Protein AF-A0A4V2UTV0-F1 (afdb_monomer_lite)

Radius of gyration: 15.79 Å; chains: 1; bounding box: 47×32×45 Å

pLDDT: mean 81.03, std 14.26, range [37.81, 92.38]

Secondary structure (DSSP, 8-state):
----PPPPPPHHHHHHHHHHHHHT-EEEEEEE-SSSSEEEEEEEEEEEEEETTEEEEEETTS-EEEGGGEEEETTEE-TTHHHHHHHHHTTTTSS-----

Sequence (100 aa):
MTSDDYLPVPWDFREVLDEAIQKGVSGRIHYFSPEPQVERVEGRVDALKKETSGEYLLTDKGEKVRLDKIITLFGKPGPAFDDYESYGNACMNCHDDEDD

Foldseek 3Di:
DPPLAEDDWDPVVVVVLVVQQVVQDWAKWWFQDPPRDIDIDTFGFPDWDQDPRAIWTAGPVRDTGGQCGTCDDRNHGGNCVVVVVVVVVVVVPPPPDDDD

Organism: NCBI:txid496056

Structure (mmCIF, N/CA/C/O backbone):
data_AF-A0A4V2UTV0-F1
#
_entry.id   AF-A0A4V2UTV0-F1
#
loop_
_atom_site.group_PDB
_atom_site.id
_atom_site.type_symbol
_atom_site.label_atom_id
_atom_site.label_alt_id
_atom_site.label_comp_id
_atom_site.label_asym_id
_atom_site.label_entity_id
_atom_site.label_seq_id
_atom_site.pdbx_PDB_ins_code
_atom_site.Cartn_x
_atom_site.Cartn_y
_atom_site.Cartn_z
_atom_site.occupancy
_atom_site.B_iso_or_equiv
_atom_site.auth_seq_id
_atom_site.auth_comp_id
_atom_site.auth_asym_id
_atom_site.auth_atom_id
_atom_site.pdbx_PDB_model_num
ATOM 1 N N . MET A 1 1 ? 12.281 19.492 -8.344 1.00 37.81 1 MET A N 1
ATOM 2 C CA . MET A 1 1 ? 10.814 19.539 -8.184 1.00 37.81 1 MET A CA 1
ATOM 3 C C . MET A 1 1 ? 10.315 18.113 -8.316 1.00 37.81 1 MET A C 1
ATOM 5 O O . M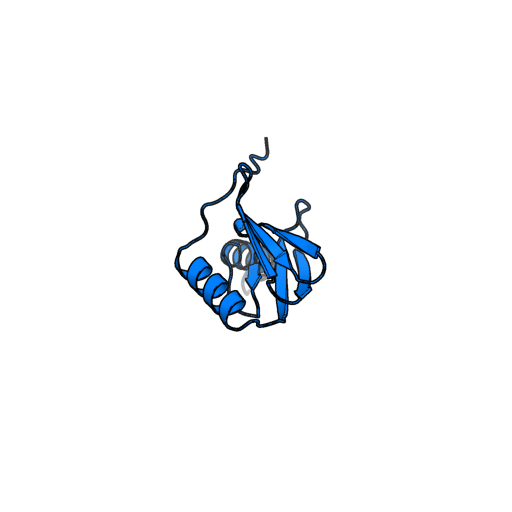ET A 1 1 ? 10.008 17.683 -9.415 1.00 37.81 1 MET A O 1
ATOM 9 N N . THR A 1 2 ? 10.364 17.333 -7.240 1.00 42.66 2 THR A N 1
ATOM 10 C CA . THR A 1 2 ? 9.761 15.997 -7.228 1.00 42.66 2 THR A CA 1
ATOM 11 C C . THR A 1 2 ? 8.328 16.186 -6.773 1.00 42.66 2 THR A C 1
ATOM 13 O O . THR A 1 2 ? 8.062 16.320 -5.582 1.00 42.66 2 THR A O 1
ATOM 16 N N . SER A 1 3 ? 7.437 16.326 -7.748 1.00 50.81 3 SER A N 1
ATOM 17 C CA . SER A 1 3 ? 6.000 16.231 -7.535 1.00 50.81 3 SER A CA 1
ATOM 18 C C . SER A 1 3 ? 5.714 14.848 -6.957 1.00 50.81 3 SER A C 1
ATOM 20 O O . SER A 1 3 ? 5.660 13.865 -7.688 1.00 50.81 3 SER A O 1
ATOM 22 N N . ASP A 1 4 ? 5.597 14.761 -5.633 1.00 65.56 4 ASP A N 1
ATOM 23 C CA . ASP A 1 4 ? 5.047 13.601 -4.924 1.00 65.56 4 ASP A CA 1
ATOM 24 C C . ASP A 1 4 ? 3.516 13.605 -5.077 1.00 65.56 4 ASP A C 1
ATOM 26 O O . ASP A 1 4 ? 2.753 13.543 -4.116 1.00 65.56 4 ASP A O 1
ATOM 30 N N . ASP A 1 5 ? 3.074 13.794 -6.318 1.00 73.12 5 ASP A N 1
ATOM 31 C CA . ASP A 1 5 ? 1.676 13.804 -6.691 1.00 73.12 5 ASP A CA 1
ATOM 32 C C . ASP A 1 5 ? 1.179 12.361 -6.675 1.00 73.12 5 ASP A C 1
ATOM 34 O O . ASP A 1 5 ? 1.801 11.444 -7.218 1.00 73.12 5 ASP A O 1
ATOM 38 N N . TYR A 1 6 ? 0.058 12.157 -5.994 1.00 77.56 6 TYR A N 1
ATOM 39 C CA . TYR A 1 6 ? -0.531 10.841 -5.828 1.00 77.56 6 TYR A CA 1
ATOM 40 C C . TYR A 1 6 ? -0.972 10.270 -7.179 1.00 77.56 6 TYR A C 1
ATOM 42 O O . TYR A 1 6 ? -1.783 10.877 -7.884 1.00 77.56 6 TYR A O 1
ATOM 50 N N . LEU A 1 7 ? -0.473 9.078 -7.516 1.00 79.44 7 LEU A N 1
ATOM 51 C CA . LEU A 1 7 ? -0.883 8.380 -8.729 1.00 79.44 7 LEU A CA 1
ATOM 52 C C . LEU A 1 7 ? -2.206 7.635 -8.505 1.00 79.44 7 LEU A C 1
ATOM 54 O O . LEU A 1 7 ? -2.385 6.982 -7.471 1.00 79.44 7 LEU A O 1
ATOM 58 N N . PRO A 1 8 ? -3.144 7.706 -9.466 1.00 80.25 8 PRO A N 1
ATOM 59 C CA . PRO A 1 8 ? -4.406 6.995 -9.365 1.00 80.25 8 PRO A CA 1
ATOM 60 C C . PRO A 1 8 ? -4.159 5.486 -9.338 1.00 80.25 8 PRO A C 1
ATOM 62 O O . PRO A 1 8 ? -3.546 4.913 -10.235 1.00 80.25 8 PRO A O 1
ATOM 65 N N . VAL A 1 9 ? -4.673 4.842 -8.297 1.00 84.44 9 VAL A N 1
ATOM 66 C CA . VAL A 1 9 ? -4.551 3.397 -8.111 1.00 84.44 9 VAL A CA 1
ATOM 67 C C . VAL A 1 9 ? -5.533 2.655 -9.027 1.00 84.44 9 VAL A C 1
ATOM 69 O O . VAL A 1 9 ? -6.719 3.005 -9.032 1.00 84.44 9 VAL A O 1
ATOM 72 N N . PRO A 1 10 ? -5.082 1.620 -9.761 1.00 85.00 10 PRO A N 1
ATOM 73 C CA . PRO A 1 10 ? -5.935 0.844 -10.657 1.00 85.00 10 PRO A CA 1
ATOM 74 C C . PRO A 1 10 ? -7.063 0.119 -9.912 1.00 85.00 10 PRO A C 1
ATOM 76 O O . PRO A 1 10 ? -6.932 -0.256 -8.743 1.00 85.00 10 PRO A O 1
ATOM 79 N N . TRP A 1 11 ? -8.183 -0.091 -10.610 1.00 84.56 11 TRP A N 1
ATOM 80 C CA . TRP A 1 11 ? -9.383 -0.712 -10.042 1.00 84.56 11 TRP A CA 1
ATOM 81 C C . TRP A 1 11 ? -9.134 -2.168 -9.603 1.00 84.56 11 TRP A C 1
ATOM 83 O O . TRP A 1 11 ? -9.565 -2.537 -8.515 1.00 84.56 11 TRP A O 1
ATOM 93 N N . ASP A 1 12 ? -8.347 -2.938 -10.367 1.00 84.94 12 ASP A N 1
ATOM 94 C CA . ASP A 1 12 ? -7.948 -4.312 -10.025 1.00 84.94 12 ASP A CA 1
ATOM 95 C C . ASP A 1 12 ? -7.287 -4.387 -8.640 1.00 84.94 12 ASP A C 1
ATOM 97 O O . ASP A 1 12 ? -7.606 -5.237 -7.809 1.00 84.94 12 ASP A O 1
ATOM 101 N N . PHE A 1 13 ? -6.383 -3.448 -8.340 1.00 86.81 13 PHE A N 1
ATOM 102 C CA . PHE A 1 13 ? -5.715 -3.416 -7.039 1.00 86.81 13 PHE A CA 1
ATOM 103 C C . PHE A 1 13 ? -6.681 -3.048 -5.909 1.00 86.81 13 PHE A C 1
ATOM 105 O O . PHE A 1 13 ? -6.540 -3.510 -4.777 1.00 86.81 13 PHE A O 1
ATOM 112 N N . ARG A 1 14 ? -7.692 -2.236 -6.222 1.00 86.94 14 ARG A N 1
ATOM 113 C CA . ARG A 1 14 ? -8.765 -1.882 -5.294 1.00 86.94 14 ARG A CA 1
ATOM 114 C C . ARG A 1 14 ? -9.543 -3.109 -4.841 1.00 86.94 14 ARG A C 1
ATOM 116 O O . ARG A 1 14 ? -9.772 -3.260 -3.645 1.00 86.94 14 ARG A O 1
ATOM 123 N N . GLU A 1 15 ? -9.902 -3.981 -5.779 1.00 89.19 15 GLU A N 1
ATOM 124 C CA . GLU A 1 15 ? -10.595 -5.234 -5.476 1.00 89.19 15 GLU A CA 1
ATOM 125 C C . GLU A 1 15 ? -9.734 -6.157 -4.622 1.00 89.19 15 GLU A C 1
ATOM 127 O O . GLU A 1 15 ? -10.211 -6.733 -3.648 1.00 89.19 15 GLU A O 1
ATOM 132 N N . VAL A 1 16 ? -8.443 -6.255 -4.947 1.00 88.94 16 VAL A N 1
ATOM 133 C CA . VAL A 1 16 ? -7.484 -7.033 -4.158 1.00 88.94 16 VAL A CA 1
ATOM 134 C C . VAL A 1 16 ? -7.416 -6.534 -2.713 1.00 88.94 16 VAL A C 1
ATOM 136 O O . VAL A 1 16 ? -7.365 -7.349 -1.790 1.00 88.94 16 VAL A O 1
ATOM 139 N N . LEU A 1 17 ? -7.428 -5.216 -2.506 1.00 87.94 17 LEU A N 1
ATOM 140 C CA . LEU A 1 17 ? -7.435 -4.621 -1.174 1.00 87.94 17 LEU A CA 1
ATOM 141 C C . LEU A 1 17 ? -8.727 -4.890 -0.414 1.00 87.94 17 LEU A C 1
ATOM 143 O O . LEU A 1 17 ? -8.673 -5.271 0.754 1.00 87.94 17 LEU A O 1
ATOM 147 N N . ASP A 1 18 ? -9.868 -4.686 -1.066 1.00 89.00 18 ASP A N 1
ATOM 148 C CA . ASP A 1 18 ? -11.176 -4.898 -0.456 1.00 89.00 18 ASP A CA 1
ATOM 149 C C . ASP A 1 18 ? -11.351 -6.368 -0.058 1.00 89.00 18 ASP A C 1
ATOM 151 O O . ASP A 1 18 ? -11.669 -6.672 1.091 1.00 89.00 18 ASP A O 1
ATOM 155 N N . GLU A 1 19 ? -10.985 -7.292 -0.952 1.00 90.00 19 GLU A N 1
ATOM 156 C CA . GLU A 1 19 ? -10.939 -8.724 -0.665 1.00 90.00 19 GLU A CA 1
ATOM 157 C C . GLU A 1 19 ? -10.034 -9.027 0.536 1.00 90.00 19 GLU A C 1
ATOM 159 O O . GLU A 1 19 ? -10.386 -9.839 1.396 1.00 90.00 19 GLU A O 1
ATOM 164 N N . ALA A 1 20 ? -8.864 -8.391 0.614 1.00 88.62 20 ALA A N 1
ATOM 165 C CA . ALA A 1 20 ? -7.925 -8.644 1.693 1.00 88.62 20 ALA A CA 1
ATOM 166 C C . ALA A 1 20 ? -8.444 -8.165 3.060 1.00 88.62 20 ALA A C 1
ATOM 168 O O . ALA A 1 20 ? -8.268 -8.862 4.064 1.00 88.62 20 ALA A O 1
ATOM 169 N N . ILE A 1 21 ? -9.123 -7.015 3.086 1.00 88.75 21 ILE A N 1
ATOM 170 C CA . ILE A 1 21 ? -9.793 -6.474 4.274 1.00 88.75 21 ILE A CA 1
ATOM 171 C C . ILE A 1 21 ? -10.949 -7.390 4.684 1.00 88.75 21 ILE A C 1
ATOM 173 O O . ILE A 1 21 ? -11.025 -7.798 5.842 1.00 88.75 21 ILE A O 1
ATOM 177 N N . GLN A 1 22 ? -11.807 -7.781 3.736 1.00 89.75 22 GLN A N 1
ATOM 178 C CA . GLN A 1 22 ? -12.948 -8.665 3.993 1.00 89.75 2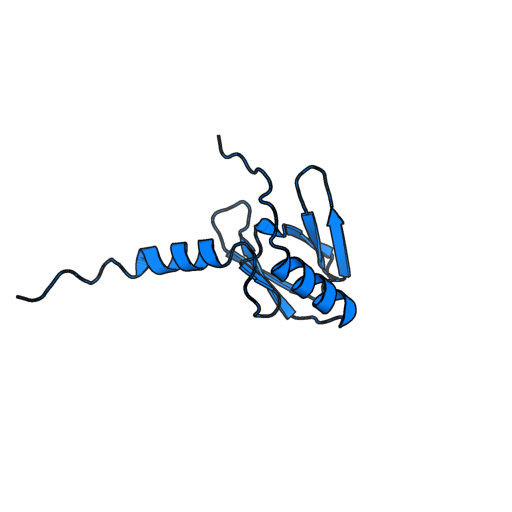2 GLN A CA 1
ATOM 179 C C . GLN A 1 22 ? -12.519 -10.036 4.527 1.00 89.75 22 GLN A C 1
ATOM 181 O O . GLN A 1 22 ? -13.134 -10.568 5.451 1.00 89.75 22 GLN A O 1
ATOM 186 N N . LYS A 1 23 ? -11.454 -10.617 3.963 1.00 89.19 23 LYS A N 1
ATOM 187 C CA . LYS A 1 23 ? -10.910 -11.908 4.407 1.00 89.19 23 LYS A CA 1
ATOM 188 C C . LYS A 1 23 ? -10.082 -11.795 5.688 1.00 89.19 23 LYS A C 1
ATOM 190 O O . LYS A 1 23 ? -9.750 -12.823 6.275 1.00 89.19 23 LYS A O 1
ATOM 195 N N . GLY A 1 24 ? -9.723 -10.581 6.109 1.00 87.00 24 GLY A N 1
ATOM 196 C CA . GLY A 1 24 ? -8.865 -10.344 7.265 1.00 87.00 24 GLY A CA 1
ATOM 197 C C . GLY A 1 24 ? -7.488 -10.996 7.127 1.00 87.00 24 GLY A C 1
ATOM 198 O O . GLY A 1 24 ? -6.931 -11.468 8.119 1.00 87.00 24 GLY A O 1
ATOM 199 N N . VAL A 1 25 ? -6.947 -11.064 5.907 1.00 87.44 25 VAL A N 1
ATOM 200 C CA . VAL A 1 25 ? -5.657 -11.718 5.658 1.00 87.44 25 VAL A CA 1
ATOM 201 C C . VAL A 1 25 ? -4.501 -10.851 6.139 1.00 87.44 25 VAL A C 1
ATOM 203 O O . VAL A 1 25 ? -4.431 -9.650 5.881 1.00 87.44 25 VAL A O 1
ATOM 206 N N . SER A 1 26 ? -3.572 -11.490 6.842 1.00 89.56 26 SER A N 1
ATOM 207 C CA . SER A 1 26 ? -2.292 -10.908 7.220 1.00 89.56 26 SER A CA 1
ATOM 208 C C . SER A 1 26 ? -1.188 -11.444 6.328 1.00 89.56 26 SER A C 1
ATOM 210 O O . SER A 1 26 ? -1.180 -12.623 5.968 1.00 89.56 26 SER A O 1
ATOM 212 N N . GLY A 1 27 ? -0.196 -10.617 6.053 1.00 90.00 27 GLY A N 1
ATOM 213 C CA . GLY A 1 27 ? 0.979 -11.040 5.316 1.00 90.00 27 GLY A CA 1
ATOM 214 C C . GLY A 1 27 ? 1.925 -9.882 5.071 1.00 90.00 27 GLY A C 1
ATOM 215 O O . GLY A 1 27 ? 1.897 -8.879 5.782 1.00 90.00 27 GLY A O 1
ATOM 216 N N . ARG A 1 28 ? 2.777 -10.036 4.061 1.00 92.12 28 ARG A N 1
ATOM 217 C CA . ARG A 1 28 ? 3.827 -9.067 3.751 1.00 92.12 28 ARG A CA 1
ATOM 218 C C . ARG A 1 28 ? 3.389 -8.099 2.667 1.00 92.12 28 ARG A C 1
ATOM 220 O O . ARG A 1 28 ? 2.812 -8.511 1.660 1.00 92.12 28 ARG A O 1
ATOM 227 N N . ILE A 1 29 ? 3.712 -6.834 2.880 1.00 92.38 29 ILE A N 1
ATOM 228 C CA . ILE A 1 29 ? 3.466 -5.733 1.959 1.00 92.38 29 ILE A CA 1
ATOM 229 C C . ILE A 1 29 ? 4.818 -5.087 1.682 1.00 92.38 29 ILE A C 1
ATOM 231 O O . ILE A 1 29 ? 5.483 -4.634 2.613 1.00 92.38 29 ILE A O 1
ATOM 235 N N . HIS A 1 30 ? 5.226 -5.070 0.418 1.00 92.31 30 HIS A N 1
ATOM 236 C CA . HIS A 1 30 ? 6.423 -4.355 -0.021 1.00 92.31 30 HIS A CA 1
ATOM 237 C C . HIS A 1 30 ? 5.994 -3.038 -0.643 1.00 92.31 30 HIS A C 1
ATOM 239 O O . HIS A 1 30 ? 5.062 -3.017 -1.450 1.00 92.31 30 HIS A O 1
ATOM 245 N N . TYR A 1 31 ? 6.667 -1.955 -0.283 1.00 91.62 31 TYR A N 1
ATOM 246 C CA . TYR A 1 31 ? 6.355 -0.627 -0.786 1.00 91.62 31 TYR A CA 1
ATOM 247 C C . TYR A 1 31 ? 7.620 0.208 -0.960 1.00 91.62 31 TYR A C 1
ATOM 249 O O . TYR A 1 31 ? 8.650 -0.051 -0.336 1.00 91.62 31 TYR A O 1
ATOM 257 N N . PHE A 1 32 ? 7.534 1.218 -1.818 1.00 88.00 32 PHE A N 1
ATOM 258 C CA . PHE A 1 32 ? 8.567 2.234 -1.935 1.00 88.00 32 PHE A CA 1
ATOM 259 C C . PHE A 1 32 ? 8.411 3.281 -0.844 1.00 88.00 32 PHE A C 1
ATOM 261 O O . PHE A 1 32 ? 7.341 3.871 -0.663 1.00 88.00 32 PHE A O 1
ATOM 268 N N . SER A 1 33 ? 9.504 3.529 -0.144 1.00 84.56 33 SER A N 1
ATOM 269 C CA . SER A 1 33 ? 9.588 4.613 0.820 1.00 84.56 33 SER A CA 1
ATOM 270 C C . SER A 1 33 ? 9.824 5.956 0.122 1.00 84.56 33 SER A C 1
ATOM 272 O O . SER A 1 33 ? 10.063 6.001 -1.086 1.00 84.56 33 SER A O 1
ATOM 274 N N . PRO A 1 34 ? 9.701 7.087 0.842 1.00 76.00 34 PRO A N 1
ATOM 275 C CA . PRO A 1 34 ? 10.063 8.397 0.292 1.00 76.00 34 PRO A CA 1
ATOM 276 C C . PRO A 1 34 ? 11.546 8.485 -0.105 1.00 76.00 34 PRO A C 1
ATOM 278 O O . PRO A 1 34 ? 11.916 9.271 -0.973 1.00 76.00 34 PRO A O 1
ATOM 281 N N . GLU A 1 35 ? 12.393 7.674 0.520 1.00 75.19 35 GLU A N 1
ATOM 282 C CA . GLU A 1 35 ? 13.765 7.430 0.086 1.00 75.19 35 GLU A CA 1
ATOM 283 C C . GLU A 1 35 ? 13.776 6.342 -1.001 1.00 75.19 35 GLU A C 1
ATOM 285 O O . GLU A 1 35 ? 12.875 5.504 -1.001 1.00 75.19 35 GLU A O 1
ATOM 290 N N . PRO A 1 36 ? 14.765 6.306 -1.916 1.00 67.56 36 PRO A N 1
ATOM 291 C CA . PRO A 1 36 ? 14.871 5.306 -2.986 1.00 67.56 36 PRO A CA 1
ATOM 292 C C . PRO A 1 36 ? 15.238 3.914 -2.435 1.00 67.56 36 PRO A C 1
ATOM 294 O O . PRO A 1 36 ? 16.271 3.337 -2.765 1.00 67.56 36 PRO A O 1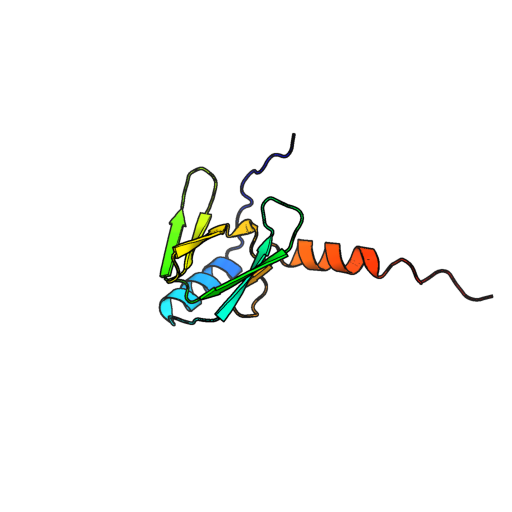
ATOM 297 N N . GLN A 1 37 ? 14.394 3.389 -1.553 1.00 81.00 37 GLN A N 1
ATOM 298 C CA . GLN A 1 37 ? 14.544 2.134 -0.845 1.00 81.00 37 GLN A CA 1
ATOM 299 C C . GLN A 1 37 ? 13.202 1.406 -0.798 1.00 81.00 37 GLN A C 1
ATOM 301 O O . GLN A 1 37 ? 12.132 2.010 -0.675 1.00 81.00 37 GLN A O 1
ATOM 306 N N . VAL A 1 38 ? 13.280 0.084 -0.906 1.00 87.62 38 VAL A N 1
ATOM 307 C CA . VAL A 1 38 ? 12.128 -0.796 -0.744 1.00 87.62 38 VAL A CA 1
ATOM 308 C C . VAL A 1 38 ? 12.023 -1.165 0.722 1.00 87.62 38 VAL A C 1
ATOM 310 O O . VAL A 1 38 ? 12.918 -1.806 1.274 1.00 87.62 38 VAL A O 1
ATOM 313 N N . GLU A 1 39 ? 10.914 -0.784 1.337 1.00 90.88 39 GLU A N 1
ATOM 314 C CA . GLU A 1 39 ? 10.573 -1.211 2.683 1.00 90.88 39 GLU A CA 1
ATOM 315 C C . GLU A 1 39 ? 9.523 -2.317 2.652 1.00 90.88 39 GLU A C 1
ATOM 317 O O . GLU A 1 39 ? 8.841 -2.574 1.652 1.00 90.88 39 GLU A O 1
ATOM 322 N N . ARG A 1 40 ? 9.438 -3.032 3.773 1.00 91.38 40 ARG A N 1
ATOM 323 C CA . ARG A 1 40 ? 8.488 -4.120 3.945 1.00 91.38 40 ARG A CA 1
ATOM 324 C C . ARG A 1 40 ? 7.853 -4.051 5.317 1.00 91.38 40 ARG A C 1
ATOM 326 O O . ARG A 1 40 ? 8.548 -3.932 6.323 1.00 91.38 40 ARG A O 1
ATOM 333 N N . VAL A 1 41 ? 6.544 -4.239 5.333 1.00 92.00 41 VAL A N 1
ATOM 334 C CA . VAL A 1 41 ? 5.755 -4.415 6.547 1.00 92.00 41 VAL A CA 1
ATOM 335 C C . VAL A 1 41 ? 5.087 -5.782 6.523 1.00 92.00 41 VAL A C 1
ATOM 337 O O . VAL A 1 41 ? 4.691 -6.279 5.468 1.00 92.00 41 VAL A O 1
ATOM 340 N N . GLU A 1 42 ? 4.958 -6.407 7.690 1.00 91.31 42 GLU A N 1
ATOM 341 C CA . GLU A 1 42 ? 4.152 -7.612 7.867 1.00 91.31 42 GLU A CA 1
ATOM 342 C C . GLU A 1 42 ? 3.010 -7.322 8.837 1.00 91.31 42 GLU A C 1
ATOM 344 O O . GLU A 1 42 ? 3.256 -6.982 9.994 1.00 91.31 42 GLU A O 1
ATOM 349 N N . GLY A 1 43 ? 1.769 -7.478 8.385 1.00 90.50 43 GLY A N 1
ATOM 350 C CA . GLY A 1 43 ? 0.583 -7.191 9.186 1.00 90.50 43 GLY A CA 1
ATOM 351 C C . GLY A 1 43 ? -0.709 -7.489 8.438 1.00 90.50 43 GLY A C 1
ATOM 352 O O . GLY A 1 43 ? -0.695 -7.936 7.287 1.00 90.50 43 GLY A O 1
ATOM 353 N N . ARG A 1 44 ? -1.838 -7.259 9.105 1.00 91.25 44 ARG A N 1
ATOM 354 C CA . ARG A 1 44 ? -3.169 -7.298 8.495 1.00 91.25 44 ARG A CA 1
ATOM 355 C C . ARG A 1 44 ? -3.579 -5.895 8.076 1.00 91.25 44 ARG A C 1
ATOM 357 O O . ARG A 1 44 ? -3.312 -4.940 8.801 1.00 91.25 44 ARG A O 1
ATOM 364 N N . VAL A 1 45 ? -4.264 -5.777 6.940 1.00 90.38 45 VAL A N 1
ATOM 365 C CA . VAL A 1 45 ? -4.936 -4.522 6.578 1.00 90.38 45 VAL A CA 1
ATOM 366 C C . VAL A 1 45 ? -6.110 -4.319 7.520 1.00 90.38 45 VAL A C 1
ATOM 368 O O . VAL A 1 45 ? -7.031 -5.133 7.540 1.00 90.38 45 VAL A O 1
ATOM 371 N N . ASP A 1 46 ? -6.054 -3.261 8.319 1.00 88.88 46 ASP A N 1
ATOM 372 C CA . ASP A 1 46 ? -7.115 -2.938 9.268 1.00 88.88 46 ASP A CA 1
ATOM 373 C C . ASP A 1 46 ? -8.107 -1.947 8.656 1.00 88.88 46 ASP A C 1
ATOM 375 O O . ASP A 1 46 ? -9.317 -2.160 8.692 1.00 88.88 46 ASP A O 1
ATOM 379 N N . ALA A 1 47 ? -7.590 -0.894 8.017 1.00 88.62 47 ALA A N 1
ATOM 380 C CA . ALA A 1 47 ? -8.412 0.143 7.411 1.00 88.62 47 ALA A CA 1
ATOM 381 C C . ALA A 1 47 ? -7.711 0.847 6.245 1.00 88.62 47 ALA A C 1
ATOM 383 O O . ALA A 1 47 ? -6.486 0.838 6.115 1.00 88.62 47 ALA A O 1
ATOM 384 N N . LEU A 1 48 ? -8.512 1.526 5.424 1.00 89.25 48 LEU A N 1
ATOM 385 C CA . LEU A 1 48 ? -8.033 2.458 4.409 1.00 89.25 48 LEU A CA 1
ATOM 386 C C . LEU A 1 48 ? -8.353 3.888 4.816 1.00 89.25 48 LEU A C 1
ATOM 388 O O . LEU A 1 48 ? -9.479 4.215 5.186 1.00 89.25 48 LEU A O 1
ATOM 392 N N . LYS A 1 49 ? -7.352 4.753 4.706 1.00 89.81 49 LYS A N 1
ATOM 393 C CA . LYS A 1 49 ? -7.449 6.175 4.991 1.00 89.81 49 LYS A CA 1
ATOM 394 C C . LYS A 1 49 ? -7.196 6.970 3.719 1.00 89.81 49 LYS A C 1
ATOM 396 O O . LYS A 1 49 ? -6.093 6.974 3.180 1.00 89.81 49 LYS A O 1
ATOM 401 N N . LYS A 1 50 ? -8.225 7.674 3.257 1.00 86.94 50 LYS A N 1
ATOM 402 C CA . LYS A 1 50 ? -8.140 8.589 2.118 1.00 86.94 50 LYS A CA 1
ATOM 403 C C . LYS A 1 50 ? -7.890 10.007 2.624 1.00 86.94 50 LYS A C 1
ATOM 405 O O . LYS A 1 50 ? -8.689 10.532 3.395 1.00 86.94 50 LYS A O 1
ATOM 410 N N . GLU A 1 51 ? -6.781 10.608 2.215 1.00 86.38 51 GLU A N 1
ATOM 411 C CA . GLU A 1 51 ? -6.393 11.980 2.553 1.00 86.38 51 GLU A CA 1
ATOM 412 C C . GLU A 1 51 ? -6.219 12.805 1.265 1.00 86.38 51 GLU A C 1
ATOM 414 O O . GLU A 1 51 ? -6.187 12.265 0.159 1.00 86.38 51 GLU A O 1
ATOM 419 N N . THR A 1 52 ? -6.095 14.129 1.382 1.00 82.69 52 THR A N 1
ATOM 420 C CA . THR A 1 52 ? -5.876 15.011 0.218 1.00 82.69 52 THR A CA 1
ATOM 421 C C . THR A 1 52 ? -4.566 14.694 -0.508 1.00 82.69 52 THR A C 1
ATOM 423 O O . THR A 1 52 ? -4.478 14.852 -1.719 1.00 82.69 52 THR A O 1
ATOM 426 N N . SER A 1 53 ? -3.562 14.212 0.231 1.00 82.06 53 SER A N 1
ATOM 427 C CA . SER A 1 53 ? -2.251 13.805 -0.290 1.00 82.06 53 SER A CA 1
ATOM 428 C C . SER A 1 53 ? -2.243 12.418 -0.941 1.00 82.06 53 SER A C 1
ATOM 430 O O . SER A 1 53 ? -1.197 11.985 -1.412 1.00 82.06 53 SER A O 1
ATOM 432 N N . GLY A 1 54 ? -3.370 11.698 -0.934 1.00 85.50 54 GLY A N 1
ATOM 433 C CA . GLY A 1 54 ? -3.466 10.352 -1.484 1.00 85.50 54 GLY A CA 1
ATOM 434 C C . GLY A 1 54 ? -4.111 9.353 -0.538 1.00 85.50 54 GLY A C 1
ATOM 435 O O . GLY A 1 54 ? -4.733 9.695 0.469 1.00 85.50 54 GLY A O 1
ATOM 436 N N . GLU A 1 55 ? -3.973 8.081 -0.880 1.00 90.12 55 GLU A N 1
ATOM 437 C CA . GLU A 1 55 ? -4.655 6.993 -0.188 1.00 90.12 55 GLU A CA 1
ATOM 438 C C . GLU A 1 55 ? -3.657 6.108 0.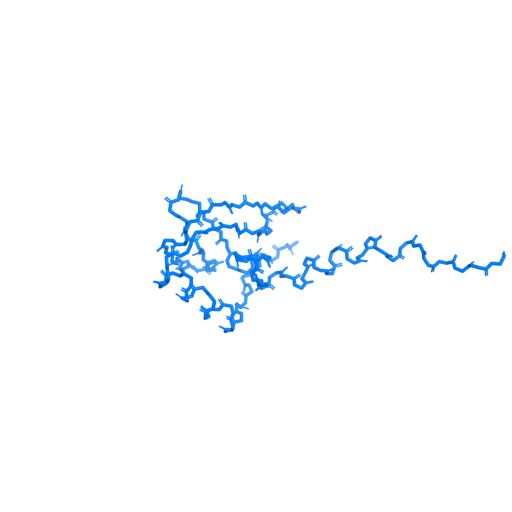535 1.00 90.12 55 GLU A C 1
ATOM 440 O O . GLU A 1 55 ? -2.627 5.724 -0.020 1.00 90.12 55 GLU A O 1
ATOM 445 N N . TYR A 1 56 ? -3.978 5.790 1.782 1.00 91.00 56 TYR A N 1
ATOM 446 C CA . TYR A 1 56 ? -3.095 5.102 2.703 1.00 91.00 56 TYR A CA 1
ATOM 447 C C . TYR A 1 56 ? -3.779 3.873 3.287 1.00 91.00 56 TYR A C 1
ATOM 449 O O . TYR A 1 56 ? -4.928 3.917 3.716 1.00 91.00 56 TYR A O 1
ATOM 457 N N . LEU A 1 57 ? -3.038 2.782 3.337 1.00 90.69 57 LEU A N 1
ATOM 458 C CA . LEU A 1 57 ? -3.354 1.564 4.048 1.00 90.69 57 LEU A CA 1
ATOM 459 C C . LEU A 1 57 ? -2.853 1.677 5.487 1.00 90.69 57 LEU A C 1
ATOM 461 O O . LEU A 1 57 ? -1.710 2.075 5.717 1.00 90.69 57 LEU A O 1
ATOM 465 N N . LEU A 1 58 ? -3.712 1.325 6.439 1.00 91.81 58 LEU A N 1
ATOM 466 C CA . LEU A 1 58 ? -3.381 1.202 7.853 1.00 91.81 58 LEU A CA 1
ATOM 467 C C . LEU A 1 58 ? -3.321 -0.276 8.223 1.00 91.81 58 LEU A C 1
ATOM 469 O O . LEU A 1 58 ? -4.270 -1.024 7.969 1.00 91.81 58 LEU A O 1
ATOM 473 N N . THR A 1 59 ? -2.207 -0.691 8.819 1.00 91.00 59 THR A N 1
ATOM 474 C CA . THR A 1 59 ? -2.059 -2.046 9.355 1.00 91.00 59 THR A CA 1
ATOM 475 C C . THR A 1 59 ? -2.528 -2.125 10.805 1.00 91.00 59 THR A C 1
ATOM 477 O O . THR A 1 59 ? -2.573 -1.115 11.510 1.00 91.00 59 THR A O 1
ATOM 480 N N . ASP A 1 60 ? -2.811 -3.339 11.287 1.00 90.94 60 ASP A N 1
ATOM 481 C CA . ASP A 1 60 ? -3.130 -3.592 12.703 1.00 90.94 60 ASP A CA 1
ATOM 482 C C . ASP A 1 60 ? -2.007 -3.150 13.662 1.00 90.94 60 ASP A C 1
ATOM 484 O O . ASP A 1 60 ? -2.253 -2.826 14.823 1.00 90.94 60 ASP A O 1
ATOM 488 N N . LYS A 1 61 ? -0.773 -3.070 13.152 1.00 87.56 61 LYS A N 1
ATOM 489 C CA . LYS A 1 61 ? 0.414 -2.611 13.881 1.00 87.56 61 LYS A CA 1
ATOM 490 C C . LYS A 1 61 ? 0.547 -1.087 13.946 1.00 87.56 61 LYS A C 1
ATOM 492 O O . LYS A 1 61 ? 1.468 -0.586 14.585 1.00 87.56 61 LYS A O 1
ATOM 497 N N . GLY A 1 62 ? -0.360 -0.349 13.304 1.00 87.19 62 GLY A N 1
ATOM 498 C CA . GLY A 1 62 ? -0.332 1.112 13.237 1.00 87.19 62 GLY A CA 1
ATOM 499 C C . GLY A 1 62 ? 0.599 1.669 12.159 1.00 87.19 62 GLY A C 1
ATOM 500 O O . GLY A 1 62 ? 0.896 2.863 12.170 1.00 87.19 62 GLY A O 1
ATOM 501 N N . GLU A 1 63 ? 1.058 0.836 11.223 1.00 89.50 63 GLU A N 1
ATOM 502 C CA . GLU A 1 63 ? 1.893 1.287 10.109 1.00 89.50 63 GLU A CA 1
ATOM 503 C C . GLU A 1 63 ? 1.01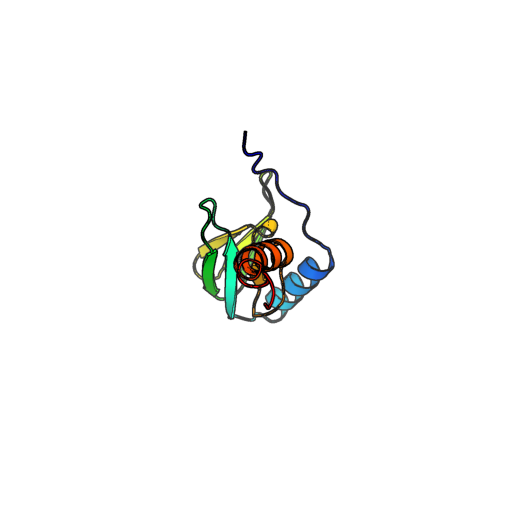9 1.873 8.999 1.00 89.50 63 GLU A C 1
ATOM 505 O O . GLU A 1 63 ? -0.067 1.367 8.700 1.00 89.50 63 GLU A O 1
ATOM 510 N N . LYS A 1 64 ? 1.502 2.963 8.392 1.00 90.69 64 LYS A N 1
ATOM 511 C CA . LYS A 1 64 ? 0.802 3.696 7.335 1.00 90.69 64 LYS A CA 1
ATOM 512 C C . LYS A 1 64 ? 1.572 3.575 6.026 1.00 90.69 64 LYS A C 1
ATOM 514 O O . LYS A 1 64 ? 2.659 4.132 5.906 1.00 90.69 64 LYS A O 1
ATOM 519 N N . VAL A 1 65 ? 0.977 2.924 5.031 1.00 89.88 65 VAL A N 1
ATOM 520 C CA . VAL A 1 65 ? 1.595 2.688 3.716 1.00 89.88 65 VAL A CA 1
ATOM 521 C C . VAL A 1 65 ? 0.771 3.357 2.625 1.00 89.88 65 VAL A C 1
ATOM 523 O O . VAL A 1 65 ? -0.443 3.196 2.590 1.00 89.88 65 VAL A O 1
ATOM 526 N N . ARG A 1 66 ? 1.393 4.115 1.718 1.00 90.94 66 ARG A N 1
ATOM 527 C CA . ARG A 1 66 ? 0.670 4.778 0.619 1.00 90.94 66 ARG A CA 1
ATOM 528 C C . ARG A 1 66 ? 0.383 3.793 -0.514 1.00 90.94 66 ARG A C 1
ATOM 530 O O . ARG A 1 66 ? 1.283 3.072 -0.932 1.00 90.94 66 ARG A O 1
ATOM 537 N N . LEU A 1 67 ? -0.854 3.760 -1.011 1.00 90.62 67 LEU A N 1
ATOM 538 C CA . LEU A 1 67 ? -1.309 2.740 -1.962 1.00 90.62 67 LEU A CA 1
ATOM 539 C C . LEU A 1 67 ? -0.561 2.778 -3.302 1.00 90.62 67 LEU A C 1
ATOM 541 O O . LEU A 1 67 ? -0.222 1.718 -3.816 1.00 90.62 67 LEU A O 1
ATOM 545 N N . ASP A 1 68 ? -0.270 3.963 -3.848 1.00 89.25 68 ASP A N 1
ATOM 546 C CA . ASP A 1 68 ? 0.456 4.111 -5.124 1.00 89.25 68 ASP A CA 1
ATOM 547 C C . ASP A 1 68 ? 1.900 3.611 -5.051 1.00 89.25 68 ASP A C 1
ATOM 549 O O . ASP A 1 68 ? 2.506 3.360 -6.083 1.00 89.25 68 ASP A O 1
ATOM 553 N N . LYS A 1 69 ? 2.454 3.465 -3.844 1.00 90.12 69 LYS A N 1
ATOM 554 C CA . LYS A 1 69 ? 3.821 2.988 -3.623 1.00 90.12 69 LYS A CA 1
ATOM 555 C C . LYS A 1 69 ? 3.902 1.504 -3.311 1.00 90.12 69 LYS A C 1
ATOM 557 O O . LYS A 1 69 ? 5.003 0.998 -3.119 1.00 90.12 69 LYS A O 1
ATOM 562 N N . ILE A 1 70 ? 2.777 0.793 -3.254 1.00 91.69 70 ILE A N 1
ATOM 563 C CA . ILE A 1 70 ? 2.780 -0.642 -2.971 1.00 91.69 70 ILE A CA 1
ATOM 564 C C . ILE A 1 70 ? 3.291 -1.400 -4.195 1.00 91.69 70 ILE A C 1
ATOM 566 O O . ILE A 1 70 ? 2.697 -1.358 -5.269 1.00 91.69 70 ILE A O 1
ATOM 570 N N . ILE A 1 71 ? 4.377 -2.138 -3.998 1.00 91.75 71 ILE A N 1
ATOM 571 C CA . ILE A 1 71 ? 4.982 -3.026 -4.989 1.00 91.75 71 ILE A CA 1
ATOM 572 C C . ILE A 1 71 ? 4.241 -4.357 -4.975 1.00 91.75 71 ILE A C 1
ATOM 574 O O . ILE A 1 71 ? 3.790 -4.836 -6.006 1.00 91.75 71 ILE A O 1
ATOM 578 N N . THR A 1 72 ? 4.075 -4.959 -3.796 1.00 91.06 72 THR A N 1
ATOM 579 C CA . THR A 1 72 ? 3.289 -6.189 -3.637 1.00 91.06 72 THR A CA 1
ATOM 580 C C . THR A 1 72 ? 2.464 -6.148 -2.361 1.00 91.06 72 THR A C 1
ATOM 582 O O . THR A 1 72 ? 2.947 -5.723 -1.313 1.00 91.06 72 THR A O 1
ATOM 585 N N . LEU A 1 73 ? 1.228 -6.637 -2.440 1.00 91.19 73 LEU A N 1
ATOM 586 C CA . LEU A 1 73 ? 0.324 -6.826 -1.310 1.00 91.19 73 LEU A CA 1
ATOM 587 C C . LEU A 1 73 ? 0.044 -8.324 -1.160 1.00 91.19 73 LEU A C 1
ATOM 589 O O . LEU A 1 73 ? -0.613 -8.921 -2.008 1.00 91.19 73 LEU A O 1
ATOM 593 N N . PHE A 1 74 ? 0.555 -8.954 -0.102 1.00 89.50 74 PHE A N 1
ATOM 594 C CA . PHE A 1 74 ? 0.349 -10.386 0.169 1.00 89.50 74 PHE A CA 1
ATOM 595 C C . PHE A 1 74 ? 0.759 -11.306 -0.993 1.00 89.50 74 PHE A C 1
ATOM 597 O O . PHE A 1 74 ? 0.134 -12.334 -1.241 1.00 89.50 74 PHE A O 1
ATOM 604 N N . GLY A 1 75 ? 1.813 -10.925 -1.719 1.00 84.69 75 GLY A N 1
ATOM 605 C CA . GLY A 1 75 ? 2.300 -11.650 -2.895 1.00 84.69 75 GLY A CA 1
ATOM 606 C C . GLY A 1 75 ? 1.541 -11.355 -4.193 1.00 84.69 75 GLY A C 1
ATOM 607 O O . GLY A 1 75 ? 1.939 -11.863 -5.236 1.00 84.69 75 GLY A O 1
ATOM 608 N N . LYS A 1 76 ? 0.492 -10.524 -4.161 1.00 88.81 76 LYS A N 1
ATOM 609 C CA . LYS A 1 76 ? -0.157 -9.997 -5.367 1.00 88.81 76 LYS A CA 1
ATOM 610 C C . LYS A 1 76 ? 0.545 -8.709 -5.828 1.00 88.81 76 LYS A C 1
ATOM 612 O O . LYS A 1 76 ? 0.924 -7.908 -4.967 1.00 88.81 76 LYS A O 1
ATOM 617 N N . PRO A 1 77 ? 0.725 -8.495 -7.143 1.00 88.88 77 PRO A N 1
ATOM 618 C CA . PRO A 1 77 ? 1.343 -7.283 -7.676 1.00 88.88 77 PRO A CA 1
ATOM 619 C C . PRO A 1 77 ? 0.490 -6.049 -7.360 1.00 88.88 77 PRO A C 1
ATOM 621 O O . PRO A 1 77 ? -0.739 -6.083 -7.447 1.00 88.88 77 PRO A O 1
ATOM 624 N N . GLY A 1 78 ? 1.156 -4.981 -6.931 1.00 89.06 78 GLY A N 1
ATOM 625 C CA . GLY A 1 78 ? 0.563 -3.687 -6.621 1.00 89.06 78 GLY A CA 1
ATOM 626 C C . GLY A 1 78 ? 0.803 -2.635 -7.709 1.00 89.06 78 GLY A C 1
ATOM 627 O O . GLY A 1 78 ? 1.378 -2.940 -8.751 1.00 89.06 78 GLY A O 1
ATOM 628 N N . PRO A 1 79 ? 0.377 -1.382 -7.475 1.00 88.69 79 PRO A N 1
ATOM 629 C CA . PRO A 1 79 ? 0.478 -0.301 -8.454 1.00 88.69 79 PRO A CA 1
ATOM 630 C C . PRO A 1 79 ? 1.919 0.043 -8.839 1.00 88.69 79 PRO A C 1
ATOM 632 O O . PRO A 1 79 ? 2.169 0.369 -9.990 1.00 88.69 79 PRO A O 1
ATOM 635 N N . ALA A 1 80 ? 2.859 -0.073 -7.896 1.00 88.56 80 ALA A N 1
ATOM 636 C CA . ALA A 1 80 ? 4.278 0.196 -8.120 1.00 88.56 80 ALA A CA 1
ATOM 637 C C . ALA A 1 80 ? 5.072 -1.060 -8.520 1.00 88.56 80 ALA A C 1
ATOM 639 O O . ALA A 1 80 ? 6.302 -1.064 -8.459 1.00 88.56 80 ALA A O 1
ATOM 640 N N . PHE A 1 81 ? 4.391 -2.163 -8.850 1.00 87.38 81 PHE A N 1
ATOM 641 C CA . PHE A 1 81 ? 5.062 -3.396 -9.259 1.00 87.38 81 PHE A CA 1
ATOM 642 C C . PHE A 1 81 ? 5.831 -3.209 -10.569 1.00 87.38 81 PHE A C 1
ATOM 644 O O . PHE A 1 81 ? 6.978 -3.631 -10.659 1.00 87.38 81 PHE A O 1
ATOM 651 N N . ASP A 1 82 ? 5.232 -2.508 -11.533 1.00 83.25 82 ASP A N 1
ATOM 652 C CA . ASP A 1 82 ? 5.829 -2.229 -12.844 1.00 83.25 82 ASP A CA 1
ATOM 653 C C . ASP A 1 82 ? 7.095 -1.355 -12.730 1.00 83.25 82 ASP A C 1
ATOM 655 O O . ASP A 1 82 ? 8.132 -1.664 -13.320 1.00 83.25 82 ASP A O 1
ATOM 659 N N . ASP A 1 83 ? 7.062 -0.329 -11.866 1.00 81.75 83 ASP A N 1
ATOM 660 C CA . ASP A 1 83 ? 8.238 0.484 -11.528 1.00 81.75 83 ASP A CA 1
ATOM 661 C C . ASP A 1 83 ? 9.355 -0.362 -10.899 1.00 81.75 83 ASP A C 1
ATOM 663 O O . ASP A 1 83 ? 10.532 -0.181 -11.213 1.00 81.75 83 ASP A O 1
ATOM 667 N N . TYR A 1 84 ? 9.005 -1.301 -10.013 1.00 81.62 84 TYR A N 1
ATOM 668 C CA . TYR A 1 84 ? 9.971 -2.204 -9.388 1.00 81.62 84 TYR A CA 1
ATOM 669 C C . TYR A 1 84 ? 10.568 -3.203 -10.386 1.00 81.62 84 TYR A C 1
ATOM 671 O O . TYR A 1 84 ? 11.781 -3.420 -10.370 1.00 81.62 84 TYR A O 1
ATOM 679 N N . GLU A 1 85 ? 9.756 -3.780 -11.276 1.00 80.31 85 GLU A N 1
ATOM 680 C CA . GLU A 1 85 ? 10.246 -4.640 -12.358 1.00 80.31 85 GLU A CA 1
ATOM 681 C C . GLU A 1 85 ? 11.179 -3.874 -13.296 1.00 80.31 85 GLU A C 1
ATOM 683 O O . GLU A 1 85 ? 12.249 -4.377 -13.643 1.00 80.31 85 GLU A O 1
ATOM 688 N N . SER A 1 86 ? 10.829 -2.640 -13.660 1.00 76.31 86 SER A N 1
ATOM 689 C CA . SER A 1 86 ? 11.676 -1.776 -14.486 1.00 76.31 86 SER A CA 1
ATOM 690 C C . SER A 1 86 ? 12.986 -1.407 -13.780 1.00 76.31 86 SER A C 1
ATOM 692 O O . SER A 1 86 ? 14.056 -1.448 -14.391 1.00 76.31 86 SER A O 1
ATOM 694 N N . TYR A 1 87 ? 12.934 -1.114 -12.476 1.00 68.38 87 TYR A N 1
ATOM 695 C CA . TYR A 1 87 ? 14.116 -0.843 -11.652 1.00 68.38 87 TYR A CA 1
ATOM 696 C C . TYR A 1 87 ? 15.044 -2.064 -11.546 1.00 68.38 87 TYR A C 1
ATOM 698 O O . TYR A 1 87 ? 16.262 -1.926 -11.646 1.00 68.38 87 TYR A O 1
ATOM 706 N N . GLY A 1 88 ? 14.488 -3.270 -11.386 1.00 63.88 88 GLY A N 1
ATOM 707 C CA . GLY A 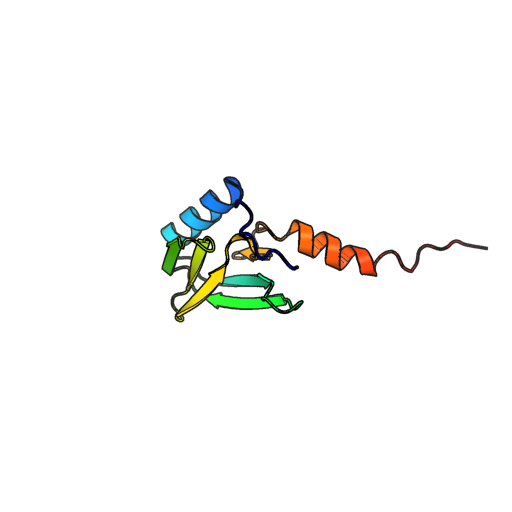1 88 ? 15.253 -4.519 -11.360 1.00 63.88 88 GLY A CA 1
ATOM 708 C C . GLY A 1 88 ? 15.859 -4.891 -12.719 1.00 63.88 88 GLY A C 1
ATOM 709 O O . GLY A 1 88 ? 17.004 -5.343 -12.778 1.00 63.88 88 GLY A O 1
ATOM 710 N N . ASN A 1 89 ? 15.133 -4.652 -13.816 1.00 56.91 89 ASN A N 1
ATOM 711 C CA . ASN A 1 89 ? 15.598 -4.944 -15.176 1.00 56.91 89 ASN A CA 1
ATOM 712 C C . ASN A 1 89 ? 16.728 -4.017 -15.648 1.00 56.91 89 ASN A C 1
ATOM 714 O O . ASN A 1 89 ? 17.563 -4.437 -16.447 1.00 56.91 89 ASN A O 1
ATOM 718 N N . ALA A 1 90 ? 16.832 -2.795 -15.116 1.00 53.31 90 ALA A N 1
ATOM 719 C CA . ALA A 1 90 ? 17.918 -1.875 -15.461 1.00 53.31 90 ALA A CA 1
ATOM 720 C C . ALA A 1 90 ? 19.323 -2.389 -15.066 1.00 53.31 90 ALA A C 1
ATOM 722 O O . ALA A 1 90 ? 20.312 -1.968 -15.658 1.00 53.31 90 ALA A O 1
ATOM 723 N N . CYS A 1 91 ? 19.428 -3.324 -14.111 1.00 49.38 91 CYS A N 1
ATOM 724 C CA . CYS A 1 91 ? 20.694 -3.978 -13.748 1.00 49.38 91 CYS A CA 1
ATOM 725 C C . CYS A 1 91 ? 21.012 -5.234 -14.580 1.00 49.38 91 CYS A C 1
ATOM 727 O O . CYS A 1 91 ? 22.156 -5.683 -14.574 1.00 49.38 91 CYS A O 1
ATOM 729 N N . MET A 1 92 ? 20.031 -5.814 -15.281 1.00 47.12 92 MET A N 1
ATOM 730 C CA . MET A 1 92 ? 20.216 -7.033 -16.086 1.00 47.12 92 MET A CA 1
ATOM 731 C C . MET A 1 92 ? 20.708 -6.748 -17.512 1.00 47.12 92 MET A C 1
ATOM 733 O O . MET A 1 92 ? 21.137 -7.673 -18.190 1.00 47.12 92 MET A O 1
ATOM 737 N N . ASN A 1 93 ? 20.715 -5.487 -17.958 1.00 46.78 93 ASN A N 1
ATOM 738 C CA . ASN A 1 93 ? 21.125 -5.121 -19.319 1.00 46.78 93 ASN A CA 1
ATOM 739 C C . ASN A 1 93 ? 22.609 -4.711 -19.449 1.00 46.78 93 ASN A C 1
ATOM 741 O O . ASN A 1 93 ? 22.971 -4.001 -20.380 1.00 46.78 93 ASN A O 1
ATOM 745 N N . CYS A 1 94 ? 23.469 -5.118 -18.507 1.00 50.72 94 CYS A N 1
ATOM 746 C CA . CYS A 1 94 ? 24.911 -4.812 -18.515 1.00 50.72 94 CYS A CA 1
ATOM 747 C C . CYS A 1 94 ? 25.798 -6.033 -18.830 1.00 50.72 94 CYS A C 1
ATOM 749 O O . CYS A 1 94 ? 26.988 -6.021 -18.506 1.00 50.72 94 CYS A O 1
ATOM 751 N N . HIS A 1 95 ? 25.248 -7.108 -19.402 1.00 49.88 95 HIS A N 1
ATOM 752 C CA . HIS A 1 95 ? 26.055 -8.271 -19.793 1.00 49.88 95 HIS A CA 1
ATOM 753 C C . HIS A 1 95 ? 25.596 -8.942 -21.093 1.00 49.88 95 HIS A C 1
ATOM 755 O O . HIS A 1 95 ? 25.690 -10.158 -21.217 1.00 49.88 95 HIS A O 1
ATOM 761 N N . ASP A 1 96 ? 25.112 -8.146 -22.045 1.00 49.50 96 ASP A N 1
ATOM 762 C CA . ASP A 1 96 ? 24.891 -8.589 -23.423 1.00 49.50 96 ASP A CA 1
ATOM 763 C C . ASP A 1 96 ? 25.599 -7.605 -24.371 1.00 49.50 96 ASP A C 1
ATOM 765 O O . ASP A 1 96 ? 24.985 -6.770 -25.019 1.00 49.50 96 ASP A O 1
ATOM 769 N N . ASP A 1 97 ? 26.932 -7.649 -24.353 1.00 51.84 97 ASP A N 1
ATOM 770 C CA . ASP A 1 97 ? 27.782 -7.210 -25.465 1.00 51.84 97 ASP A CA 1
ATOM 771 C C . ASP A 1 97 ? 28.642 -8.435 -25.834 1.00 51.84 97 ASP A C 1
ATOM 773 O O . ASP A 1 97 ? 29.680 -8.706 -25.231 1.00 51.84 97 ASP A O 1
ATOM 777 N N . GLU A 1 98 ? 28.044 -9.261 -26.695 1.00 61.78 98 GLU A N 1
ATOM 778 C CA . GLU A 1 98 ? 28.600 -9.950 -27.872 1.00 61.78 98 GLU A CA 1
ATOM 779 C C . GLU A 1 98 ? 30.057 -10.481 -27.842 1.00 61.78 98 GLU A C 1
ATOM 781 O O . GLU A 1 98 ? 31.036 -9.743 -27.907 1.00 61.78 98 GLU A O 1
ATOM 786 N N . ASP A 1 99 ? 30.159 -11.816 -27.792 1.00 56.78 99 ASP A N 1
ATOM 787 C CA . ASP A 1 99 ? 30.794 -12.702 -28.797 1.00 56.78 99 ASP A CA 1
ATOM 788 C C . ASP A 1 99 ? 31.666 -12.019 -29.894 1.00 56.78 99 ASP A C 1
ATOM 790 O O . ASP A 1 99 ? 31.122 -11.485 -30.858 1.00 56.78 99 ASP A O 1
ATOM 794 N N . ASP A 1 100 ? 33.005 -12.043 -29.745 1.00 49.78 100 ASP A N 1
ATOM 795 C CA . ASP A 1 100 ? 34.028 -12.561 -30.706 1.00 49.78 100 ASP A CA 1
ATOM 796 C C . ASP A 1 100 ? 35.456 -12.464 -30.109 1.00 49.78 100 ASP A C 1
ATOM 798 O O . ASP A 1 100 ? 35.924 -11.344 -29.784 1.00 49.78 100 ASP A O 1
#